Protein AF-A0A1K2HVH7-F1 (afdb_monomer)

Secondary structure (DSSP, 8-state):
--------------PPP--------------PPPHHHHHHHHHHHHHHHH--S--HHHHHHHHHHHHHHHHHHHS----PPP-SS---HHHHHHHTT--

Radius of gyration: 31.7 Å; Cα contacts (8 Å, |Δi|>4): 24; chains: 1; bounding box: 49×27×110 Å

Organism: NCBI:txid665118

pLDDT: mean 72.26, std 19.87, range [36.44, 96.69]

Structure (mmCIF, N/CA/C/O backbone):
data_AF-A0A1K2HVH7-F1
#
_entry.id   AF-A0A1K2HVH7-F1
#
loop_
_atom_site.group_PDB
_atom_site.id
_atom_site.type_symbol
_atom_site.label_atom_id
_atom_site.label_alt_id
_atom_site.label_comp_id
_atom_site.label_asym_id
_atom_site.label_entity_id
_atom_site.label_seq_id
_atom_site.pdbx_PDB_ins_code
_atom_site.Cartn_x
_atom_site.Cartn_y
_atom_site.Cartn_z
_atom_site.occupancy
_atom_site.B_iso_or_equiv
_atom_site.auth_seq_id
_atom_site.auth_comp_id
_atom_site.auth_asym_id
_atom_site.auth_atom_id
_atom_site.pdbx_PDB_model_num
ATOM 1 N N . MET A 1 1 ? 28.185 2.538 -91.990 1.00 44.97 1 MET A N 1
ATOM 2 C CA . MET A 1 1 ? 28.433 3.990 -92.095 1.00 44.97 1 MET A CA 1
ATOM 3 C C . MET A 1 1 ? 28.204 4.612 -90.732 1.00 44.97 1 MET A C 1
ATOM 5 O O . MET A 1 1 ? 27.237 4.254 -90.075 1.00 44.97 1 MET A O 1
ATOM 9 N N . GLN A 1 2 ? 29.152 5.431 -90.290 1.00 40.34 2 GLN A N 1
ATOM 10 C CA . GLN A 1 2 ? 29.160 6.118 -89.000 1.00 40.34 2 GLN A CA 1
ATOM 11 C C . GLN A 1 2 ? 28.231 7.340 -89.030 1.00 40.34 2 GLN A C 1
ATOM 13 O O . GLN A 1 2 ? 28.162 8.009 -90.057 1.00 40.34 2 GLN A O 1
ATOM 18 N N . ALA A 1 3 ? 27.620 7.669 -87.891 1.00 41.94 3 ALA A N 1
ATOM 19 C CA . ALA A 1 3 ? 27.423 9.050 -87.448 1.00 41.94 3 ALA A CA 1
ATOM 20 C C . ALA A 1 3 ? 27.256 9.063 -85.917 1.00 41.94 3 ALA A C 1
ATOM 22 O O . ALA A 1 3 ? 26.271 8.567 -85.377 1.00 41.94 3 ALA A O 1
ATOM 23 N N . GLN A 1 4 ? 28.272 9.592 -85.235 1.00 46.09 4 GLN A N 1
ATOM 24 C CA . GLN A 1 4 ? 28.235 10.033 -83.842 1.00 46.09 4 GLN A CA 1
ATOM 25 C C . GLN A 1 4 ? 27.588 11.422 -83.764 1.00 46.09 4 GLN A C 1
ATOM 27 O O . GLN A 1 4 ? 27.805 12.260 -84.636 1.00 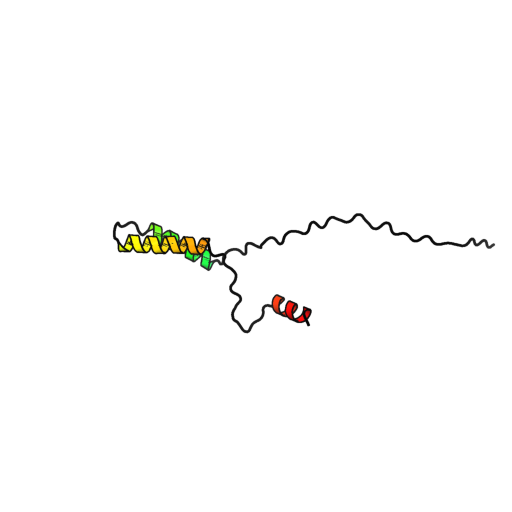46.09 4 GLN A O 1
ATOM 32 N N . THR A 1 5 ? 26.862 11.703 -82.685 1.00 44.91 5 THR A N 1
ATOM 33 C CA . THR A 1 5 ? 26.717 13.058 -82.133 1.00 44.91 5 THR A CA 1
ATOM 34 C C . THR A 1 5 ? 26.715 12.948 -80.612 1.00 44.91 5 THR A C 1
ATOM 36 O O . THR A 1 5 ? 26.253 11.965 -80.038 1.00 44.91 5 THR A O 1
ATOM 39 N N . LEU A 1 6 ? 27.365 13.931 -80.007 1.00 40.91 6 LEU A N 1
ATOM 40 C CA . LEU A 1 6 ? 28.101 13.926 -78.754 1.00 40.91 6 LEU A CA 1
ATOM 41 C C . LEU A 1 6 ? 27.514 15.020 -77.832 1.00 40.91 6 LEU A C 1
ATOM 43 O O . LEU A 1 6 ? 27.109 16.056 -78.352 1.00 40.91 6 LEU A O 1
ATOM 47 N N . LEU A 1 7 ? 27.628 14.831 -76.505 1.00 41.53 7 LEU A N 1
ATOM 48 C CA . LEU A 1 7 ? 27.560 15.843 -75.419 1.00 41.53 7 LEU A CA 1
ATOM 49 C C . LEU A 1 7 ? 26.173 16.472 -75.097 1.00 41.53 7 LEU A C 1
ATOM 51 O O . LEU A 1 7 ? 25.368 16.686 -75.985 1.00 41.53 7 LEU A O 1
ATOM 55 N N . VAL A 1 8 ? 25.804 16.843 -73.860 1.00 36.44 8 VAL A N 1
ATOM 56 C CA . VAL A 1 8 ? 26.522 16.979 -72.577 1.00 36.44 8 VAL A CA 1
ATOM 57 C C . VAL A 1 8 ? 25.527 16.912 -71.397 1.00 36.44 8 VAL A C 1
ATOM 59 O O . VAL A 1 8 ? 24.319 17.023 -71.577 1.00 36.44 8 VAL A O 1
ATOM 62 N N . ALA A 1 9 ? 26.083 16.734 -70.199 1.00 44.34 9 ALA A N 1
ATOM 63 C CA . ALA A 1 9 ? 25.458 16.568 -68.892 1.00 44.34 9 ALA A CA 1
ATOM 64 C C . ALA A 1 9 ? 24.489 17.673 -68.420 1.00 44.34 9 ALA A C 1
ATOM 66 O O . ALA A 1 9 ? 24.633 18.849 -68.747 1.00 44.34 9 ALA A O 1
ATOM 67 N N . GLY A 1 10 ? 23.585 17.265 -67.528 1.00 38.72 10 GLY A N 1
ATOM 68 C CA . GLY A 1 10 ? 22.768 18.123 -66.677 1.00 38.72 10 GLY A CA 1
ATOM 69 C C . GLY A 1 10 ? 22.263 17.328 -65.474 1.00 38.72 10 GLY A C 1
ATOM 70 O O . GLY A 1 10 ? 21.164 16.787 -65.502 1.00 38.72 10 GLY A O 1
ATOM 71 N N . ASP A 1 11 ? 23.110 17.222 -64.452 1.00 42.28 11 ASP A N 1
ATOM 72 C CA . ASP A 1 11 ? 22.747 16.846 -63.084 1.00 42.28 11 ASP A CA 1
ATOM 73 C C . ASP A 1 11 ? 21.671 17.806 -62.560 1.00 42.28 11 ASP A C 1
ATOM 75 O O . ASP A 1 11 ? 21.858 19.021 -62.640 1.00 42.28 11 ASP A O 1
ATOM 79 N N . SER A 1 12 ? 20.581 17.290 -61.990 1.00 47.12 12 SER A N 1
ATOM 80 C CA . SER A 1 12 ? 19.937 17.879 -60.808 1.00 47.12 12 SER A CA 1
ATOM 81 C C . SER A 1 12 ? 18.823 16.980 -60.286 1.00 47.12 12 SER A C 1
ATOM 83 O O . SER A 1 12 ? 17.797 16.743 -60.919 1.00 47.12 12 SER A O 1
ATOM 85 N N . GLN A 1 13 ? 19.090 16.500 -59.081 1.00 43.94 13 GLN A N 1
ATOM 86 C CA . GLN A 1 13 ? 18.228 15.797 -58.151 1.00 43.94 13 GLN A CA 1
ATOM 87 C C . GLN A 1 13 ? 16.810 16.386 -58.073 1.00 43.94 13 GLN A C 1
ATOM 89 O O . GLN A 1 13 ? 16.625 17.547 -57.717 1.00 43.94 13 GLN A O 1
ATOM 94 N N . ALA A 1 14 ? 15.803 15.543 -58.282 1.00 42.81 14 ALA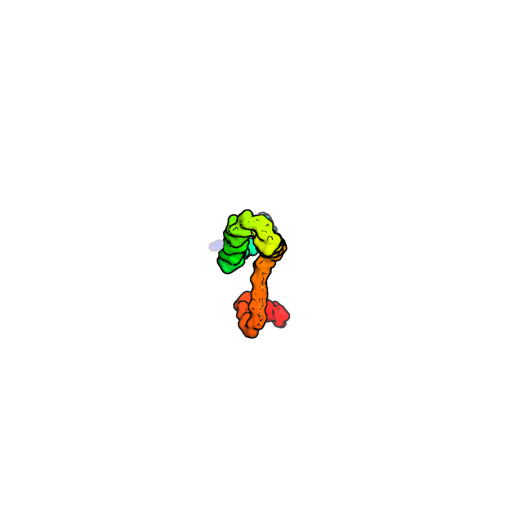 A N 1
ATOM 95 C CA . ALA A 1 14 ? 14.474 15.734 -57.712 1.00 42.81 14 ALA A CA 1
ATOM 96 C C . ALA A 1 14 ? 14.296 14.665 -56.629 1.00 42.81 14 ALA A C 1
ATOM 98 O O . ALA A 1 14 ? 13.742 13.591 -56.863 1.00 42.81 14 ALA A O 1
ATOM 99 N N . SER A 1 15 ? 14.883 14.936 -55.461 1.00 43.81 15 SER A N 1
ATOM 100 C CA . SER A 1 15 ? 14.732 14.109 -54.267 1.00 43.81 15 SER A CA 1
ATOM 101 C C . SER A 1 15 ? 13.265 14.066 -53.848 1.00 43.81 15 SER A C 1
ATOM 103 O O . SER A 1 15 ? 12.569 15.080 -53.815 1.00 43.81 15 SER A O 1
ATOM 105 N N . ALA A 1 16 ? 12.823 12.841 -53.583 1.00 52.91 16 ALA A N 1
ATOM 106 C CA . ALA A 1 16 ? 11.480 12.430 -53.220 1.00 52.91 16 ALA A CA 1
ATOM 107 C C . ALA A 1 16 ? 10.848 13.278 -52.097 1.00 52.91 16 ALA A C 1
AT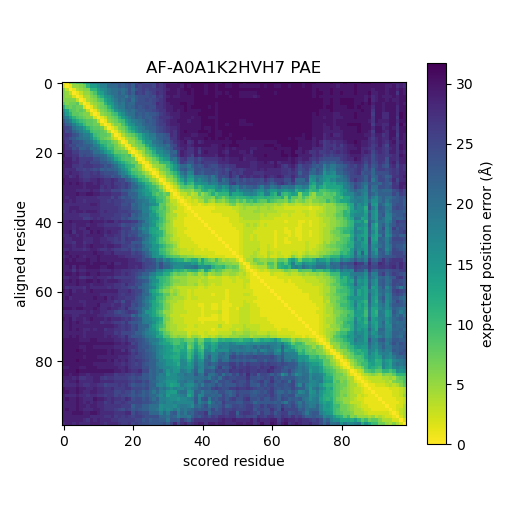OM 109 O O . ALA A 1 16 ? 11.568 13.804 -51.246 1.00 52.91 16 ALA A O 1
ATOM 110 N N . PRO A 1 17 ? 9.505 13.370 -52.043 1.00 44.72 17 PRO A N 1
ATOM 111 C CA . PRO A 1 17 ? 8.823 14.059 -50.958 1.00 44.72 1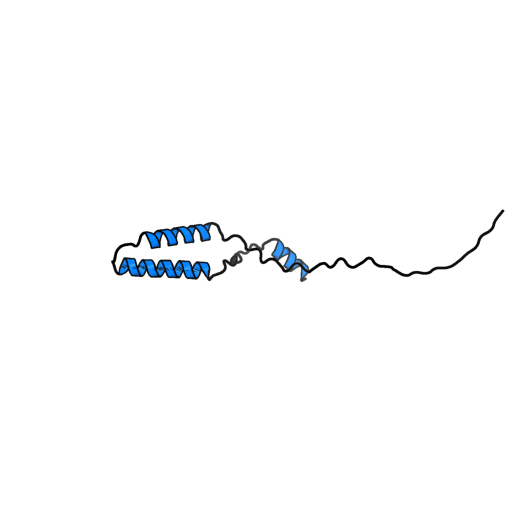7 PRO A CA 1
ATOM 112 C C . PRO A 1 17 ? 9.176 13.402 -49.621 1.00 44.72 17 PRO A C 1
ATOM 114 O O . PRO A 1 17 ? 8.923 12.215 -49.413 1.00 44.72 17 PRO A O 1
ATOM 117 N N . GLU A 1 18 ? 9.761 14.199 -48.724 1.00 43.97 18 GLU A N 1
ATOM 118 C CA . GLU A 1 18 ? 9.992 13.868 -47.323 1.00 43.97 18 GLU A CA 1
ATOM 119 C C . GLU A 1 18 ? 8.704 13.327 -46.704 1.00 43.97 18 GLU A C 1
ATOM 121 O O . GLU A 1 18 ? 7.765 14.054 -46.363 1.00 43.97 18 GLU A O 1
ATOM 126 N N . THR A 1 19 ? 8.670 12.008 -46.545 1.00 50.50 19 THR A N 1
ATOM 127 C CA . THR A 1 19 ? 7.786 11.341 -45.604 1.00 50.50 19 THR A CA 1
ATOM 128 C C . THR A 1 19 ? 8.024 12.004 -44.256 1.00 50.50 19 THR A C 1
ATOM 130 O O . THR A 1 19 ? 9.090 11.845 -43.662 1.00 50.50 19 THR A O 1
ATOM 133 N N . ARG A 1 20 ? 7.039 12.773 -43.786 1.00 47.22 20 ARG A N 1
ATOM 134 C CA . ARG A 1 20 ? 6.982 13.283 -42.419 1.00 47.22 20 ARG A CA 1
ATOM 135 C C . ARG A 1 20 ? 7.061 12.085 -41.476 1.00 47.22 20 ARG A C 1
ATOM 137 O O . ARG A 1 20 ? 6.040 11.499 -41.127 1.00 47.22 20 ARG A O 1
ATOM 144 N N . GLN A 1 21 ? 8.269 11.712 -41.059 1.00 51.47 21 GLN A N 1
ATOM 145 C CA . GLN A 1 21 ? 8.464 10.962 -39.830 1.00 51.47 21 GLN A CA 1
ATOM 146 C C . GLN A 1 21 ? 8.120 11.933 -38.709 1.00 51.47 21 GLN A C 1
ATOM 148 O O . GLN A 1 21 ? 8.972 12.611 -38.141 1.00 51.47 21 GLN A O 1
ATOM 153 N N . SER A 1 22 ? 6.815 12.044 -38.445 1.00 45.31 22 SER A N 1
ATOM 154 C CA . SER A 1 22 ? 6.307 12.433 -37.143 1.00 45.31 22 SER A CA 1
ATOM 155 C C . SER A 1 22 ? 7.097 11.624 -36.131 1.00 45.31 22 SER A C 1
ATOM 157 O O . SER A 1 22 ? 6.926 10.410 -36.046 1.00 45.31 22 SER A O 1
ATOM 159 N N . GLY A 1 23 ? 8.013 12.300 -35.437 1.00 50.47 23 GLY A N 1
ATOM 160 C CA . GLY A 1 23 ? 8.728 11.753 -34.304 1.00 50.47 23 GLY A CA 1
ATOM 161 C C . GLY A 1 23 ? 7.686 11.256 -33.323 1.00 50.47 23 GLY A C 1
ATOM 162 O O . GLY A 1 23 ? 7.069 12.041 -32.601 1.00 50.47 23 GLY A O 1
ATOM 163 N N . SER A 1 24 ? 7.437 9.950 -33.373 1.00 50.78 24 SER A N 1
ATOM 164 C CA . SER A 1 24 ? 6.649 9.233 -32.398 1.00 50.78 24 SER A CA 1
ATOM 165 C C . SER A 1 24 ? 7.248 9.594 -31.054 1.00 50.78 24 SER A C 1
ATOM 167 O O . SER A 1 24 ? 8.383 9.219 -30.752 1.00 50.78 24 SER A O 1
ATOM 169 N N . ARG A 1 25 ? 6.508 10.397 -30.280 1.00 54.50 25 ARG A N 1
ATOM 170 C CA . ARG A 1 25 ? 6.782 10.619 -28.860 1.00 54.50 25 ARG A CA 1
ATOM 171 C C . ARG A 1 25 ? 7.161 9.256 -28.284 1.00 54.50 25 ARG A C 1
ATOM 173 O O . ARG A 1 25 ? 6.455 8.294 -28.602 1.00 54.50 25 ARG A O 1
ATOM 180 N N . PRO A 1 26 ? 8.233 9.136 -27.485 1.00 49.16 26 PRO A N 1
ATOM 181 C CA . PRO A 1 26 ? 8.449 7.903 -26.758 1.00 49.16 26 PRO A CA 1
ATOM 182 C C . PRO A 1 26 ? 7.183 7.693 -25.931 1.00 49.16 26 PRO A C 1
ATOM 184 O O . PRO A 1 26 ? 6.905 8.448 -24.999 1.00 49.16 26 PRO A O 1
ATOM 187 N N . VAL A 1 27 ? 6.357 6.734 -26.356 1.00 55.09 27 VAL A N 1
ATOM 188 C CA . VAL A 1 27 ? 5.321 6.157 -25.517 1.00 55.09 27 VAL A CA 1
ATOM 189 C C . VAL A 1 27 ? 6.107 5.715 -24.303 1.00 55.09 27 VAL A C 1
ATOM 191 O O . VAL A 1 27 ? 6.973 4.847 -24.419 1.00 55.09 27 VAL A O 1
ATOM 194 N N . LEU A 1 28 ? 5.902 6.402 -23.178 1.00 55.44 28 LEU A N 1
ATOM 195 C CA . LEU A 1 28 ? 6.296 5.878 -21.886 1.00 55.44 28 LEU A CA 1
ATOM 196 C C . LEU A 1 28 ? 5.608 4.525 -21.855 1.00 55.44 28 LEU A C 1
ATOM 198 O O . LEU A 1 28 ? 4.387 4.472 -21.739 1.00 55.44 28 LEU A O 1
ATOM 202 N N . GLN A 1 29 ? 6.362 3.463 -22.145 1.00 50.69 29 GLN A N 1
ATOM 203 C CA . GLN A 1 29 ? 5.880 2.110 -21.981 1.00 50.69 29 GLN A CA 1
ATOM 204 C C . GLN A 1 29 ? 5.431 2.091 -20.533 1.00 50.69 29 GLN A C 1
ATOM 206 O O . GLN A 1 29 ? 6.263 2.183 -19.629 1.00 50.69 29 GLN A O 1
ATOM 211 N N . GLU A 1 30 ? 4.117 2.105 -20.327 1.00 56.00 30 GLU A N 1
ATOM 212 C CA . GLU A 1 30 ? 3.500 1.777 -19.059 1.00 56.00 30 GLU A CA 1
ATOM 213 C C . GLU A 1 30 ? 3.905 0.330 -18.838 1.00 56.00 30 GLU A C 1
ATOM 215 O O . GLU A 1 30 ? 3.224 -0.602 -19.260 1.00 56.00 30 GLU A O 1
ATOM 220 N N . THR A 1 31 ? 5.122 0.135 -18.325 1.00 61.28 31 THR A N 1
ATOM 221 C CA . THR A 1 31 ? 5.615 -1.176 -17.955 1.00 61.28 31 THR A CA 1
ATOM 222 C C . THR A 1 31 ? 4.556 -1.712 -17.016 1.00 61.28 31 THR A C 1
ATOM 224 O O . THR A 1 31 ? 4.322 -1.066 -15.985 1.00 61.28 31 THR A O 1
ATOM 227 N N . PRO A 1 32 ? 3.860 -2.802 -1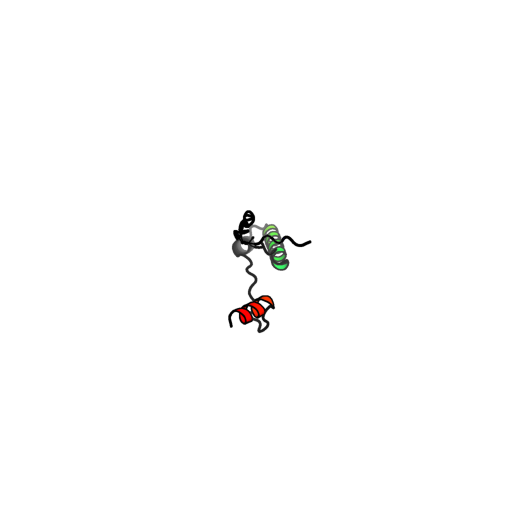7.390 1.00 69.75 32 PRO A N 1
ATOM 228 C CA . PRO A 1 32 ? 2.786 -3.319 -16.571 1.00 69.75 32 PRO A CA 1
ATOM 229 C C . PRO A 1 32 ? 3.349 -3.516 -15.172 1.00 69.75 32 PRO A C 1
ATOM 231 O O . PRO A 1 32 ? 4.460 -4.035 -15.009 1.00 69.75 32 PRO A O 1
ATOM 234 N N . LEU A 1 33 ? 2.620 -2.997 -14.183 1.00 76.88 33 LEU A N 1
ATOM 235 C CA . LEU A 1 33 ? 3.048 -3.040 -12.794 1.00 76.88 33 LEU A CA 1
ATOM 236 C C . LEU A 1 33 ? 3.470 -4.472 -12.445 1.00 76.88 33 LEU A C 1
ATOM 238 O O . LEU A 1 33 ? 2.79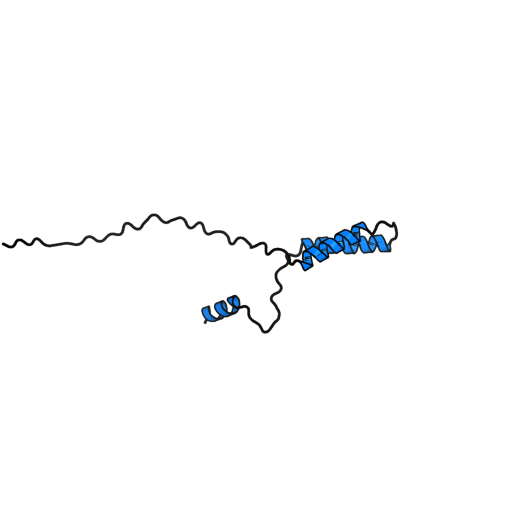4 -5.417 -12.872 1.00 76.88 33 LEU A O 1
ATOM 242 N N . PRO A 1 34 ? 4.566 -4.661 -11.688 1.00 78.94 34 PRO A N 1
ATOM 243 C CA . PRO A 1 34 ? 5.016 -5.994 -11.327 1.00 78.94 34 PRO A CA 1
ATOM 244 C C . PRO A 1 34 ? 3.856 -6.796 -10.720 1.00 78.94 34 PRO A C 1
ATOM 246 O O . PRO A 1 34 ? 3.103 -6.247 -9.912 1.00 78.94 34 PRO A O 1
ATOM 249 N N . PRO A 1 35 ? 3.700 -8.088 -11.050 1.00 79.81 35 PRO A N 1
ATOM 250 C CA . PRO A 1 35 ? 2.572 -8.884 -10.563 1.00 79.81 35 PRO A CA 1
ATOM 251 C C . PRO A 1 35 ? 2.488 -8.887 -9.029 1.00 79.81 35 PRO A C 1
ATOM 253 O O . PRO A 1 35 ? 1.400 -8.830 -8.463 1.00 79.81 35 PRO A O 1
ATOM 256 N N . THR A 1 36 ? 3.637 -8.843 -8.348 1.00 84.44 36 THR A N 1
ATOM 257 C CA . THR A 1 36 ? 3.727 -8.727 -6.888 1.00 84.44 36 THR A CA 1
ATOM 258 C C . THR A 1 36 ? 3.155 -7.412 -6.354 1.00 84.44 36 THR A C 1
ATOM 260 O O . THR A 1 36 ? 2.555 -7.411 -5.284 1.00 84.44 36 THR A O 1
ATOM 263 N N . TYR A 1 37 ? 3.301 -6.301 -7.084 1.00 87.81 37 TYR A N 1
ATOM 264 C CA . TYR A 1 37 ? 2.731 -5.012 -6.685 1.00 87.81 37 TYR A CA 1
ATOM 265 C C . TYR A 1 37 ? 1.202 -5.048 -6.709 1.00 87.81 37 TYR A C 1
ATOM 267 O O . TYR A 1 37 ? 0.556 -4.677 -5.731 1.00 87.81 37 TYR A O 1
ATOM 275 N N . LEU A 1 38 ? 0.626 -5.540 -7.811 1.00 89.06 38 LEU A N 1
ATOM 276 C CA . LEU A 1 38 ? -0.826 -5.657 -7.962 1.00 89.06 38 LEU A CA 1
ATOM 277 C C . LEU A 1 38 ? -1.419 -6.603 -6.912 1.00 89.06 38 LEU A C 1
ATOM 279 O O . LEU A 1 38 ? -2.448 -6.297 -6.315 1.00 89.06 38 LEU A O 1
ATOM 283 N N . LEU A 1 39 ? -0.732 -7.717 -6.642 1.00 92.69 39 LEU A N 1
ATOM 284 C CA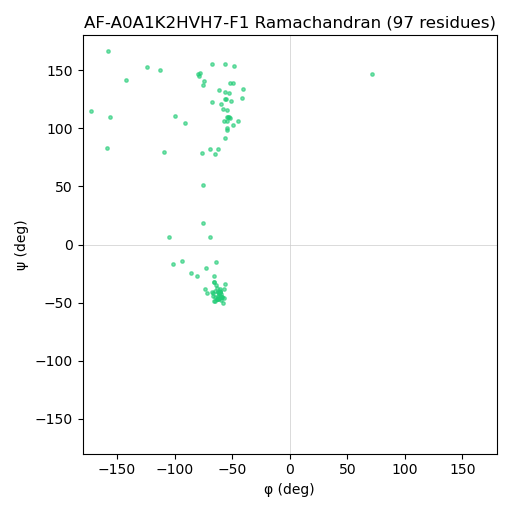 . LEU A 1 39 ? -1.134 -8.676 -5.618 1.00 92.69 39 LEU A CA 1
ATOM 285 C C . LEU A 1 39 ? -1.082 -8.072 -4.207 1.00 92.69 39 LEU A C 1
ATOM 287 O O . LEU A 1 39 ? -2.027 -8.219 -3.435 1.00 92.69 39 LEU A O 1
ATOM 291 N N . ALA A 1 40 ? -0.005 -7.355 -3.873 1.00 92.25 40 ALA A N 1
ATOM 292 C CA . ALA A 1 40 ? 0.108 -6.661 -2.594 1.00 92.25 40 ALA A CA 1
ATOM 293 C C . ALA A 1 40 ? -1.009 -5.621 -2.417 1.00 92.25 40 ALA A C 1
ATOM 295 O O . ALA A 1 40 ? -1.599 -5.529 -1.340 1.00 92.25 40 ALA A O 1
ATOM 296 N N . ARG A 1 41 ? -1.353 -4.888 -3.484 1.00 93.50 41 ARG A N 1
ATOM 297 C CA . ARG A 1 41 ? -2.452 -3.917 -3.472 1.00 93.50 41 ARG A CA 1
ATOM 298 C C . ARG A 1 41 ? -3.799 -4.587 -3.192 1.00 93.50 41 ARG A C 1
ATOM 300 O O . ARG A 1 41 ? -4.516 -4.113 -2.315 1.00 93.50 41 ARG A O 1
ATOM 307 N N . ASP A 1 42 ? -4.116 -5.702 -3.858 1.00 94.88 42 ASP A N 1
ATOM 308 C CA . ASP A 1 42 ? -5.352 -6.465 -3.593 1.00 94.88 42 ASP A CA 1
ATOM 309 C C . ASP A 1 42 ? -5.422 -6.943 -2.136 1.00 94.88 42 ASP A C 1
ATOM 311 O O . ASP A 1 42 ? -6.444 -6.780 -1.466 1.00 94.88 42 ASP A O 1
ATOM 315 N N . HIS A 1 43 ? -4.317 -7.478 -1.606 1.00 96.56 43 HIS A N 1
ATOM 316 C CA . HIS A 1 43 ? -4.254 -7.927 -0.216 1.00 96.56 43 HIS A CA 1
ATOM 317 C C . HIS A 1 43 ? -4.521 -6.794 0.780 1.00 96.56 43 HIS A C 1
ATOM 319 O O . HIS A 1 43 ? -5.264 -6.995 1.742 1.00 96.56 43 HIS A O 1
ATOM 325 N N . LEU A 1 44 ? -3.978 -5.601 0.534 1.00 96.06 44 LEU A N 1
ATOM 326 C CA . LEU A 1 44 ? -4.230 -4.419 1.358 1.00 96.06 44 LEU A CA 1
ATOM 327 C C . LEU A 1 44 ? -5.689 -3.954 1.258 1.00 96.06 44 LEU A C 1
ATOM 329 O O . LEU A 1 44 ? -6.321 -3.705 2.282 1.00 96.06 44 LEU A O 1
ATOM 333 N N . GLN A 1 45 ? -6.260 -3.903 0.052 1.00 95.12 45 GLN A N 1
ATOM 334 C CA . GLN A 1 45 ? -7.672 -3.546 -0.144 1.00 95.12 45 GLN A CA 1
ATOM 335 C C . GLN A 1 45 ? -8.604 -4.515 0.592 1.00 95.12 45 GLN A C 1
ATOM 337 O O . GLN A 1 45 ? -9.552 -4.104 1.266 1.00 95.12 45 GLN A O 1
ATOM 342 N N . ARG A 1 46 ? -8.297 -5.812 0.523 1.00 94.81 46 ARG A N 1
ATOM 343 C CA . ARG A 1 46 ? -9.028 -6.847 1.251 1.00 94.81 46 ARG A CA 1
ATOM 344 C C . ARG A 1 46 ? -8.904 -6.667 2.760 1.00 94.81 46 ARG A C 1
ATOM 346 O O . ARG A 1 46 ? -9.927 -6.698 3.441 1.00 94.81 46 ARG A O 1
ATOM 353 N N . ALA A 1 47 ? -7.698 -6.434 3.273 1.00 93.94 47 ALA A N 1
ATOM 354 C CA . ALA A 1 47 ? -7.471 -6.207 4.697 1.00 93.94 47 ALA A CA 1
ATOM 355 C C . ALA A 1 47 ? -8.268 -4.997 5.214 1.00 93.94 47 ALA A C 1
ATOM 357 O O . ALA A 1 47 ? -8.976 -5.121 6.209 1.00 93.94 47 ALA A O 1
ATOM 358 N N . ALA A 1 48 ? -8.262 -3.870 4.491 1.00 92.06 48 ALA A N 1
ATOM 359 C CA . ALA A 1 48 ? -9.061 -2.696 4.851 1.00 92.06 48 ALA A CA 1
ATOM 360 C C . ALA A 1 48 ? -10.566 -3.010 4.948 1.00 92.06 48 ALA A C 1
ATOM 362 O O . ALA A 1 48 ? -11.237 -2.536 5.860 1.00 92.06 48 ALA A O 1
ATOM 363 N N . SER A 1 49 ? -11.095 -3.854 4.053 1.00 90.19 49 SER A N 1
ATOM 364 C CA . SER A 1 49 ? -12.515 -4.251 4.056 1.00 90.19 49 SER A CA 1
ATOM 365 C C . SER A 1 49 ? -12.916 -5.212 5.189 1.00 90.19 49 SER A C 1
ATOM 367 O O . SER A 1 49 ? -14.106 -5.348 5.501 1.00 90.19 49 SER A O 1
ATOM 369 N N . MET A 1 50 ? -11.934 -5.902 5.779 1.00 90.75 50 MET A N 1
ATOM 370 C CA . MET A 1 50 ? -12.115 -6.822 6.907 1.00 90.75 50 MET A CA 1
ATOM 371 C C . MET A 1 50 ? -12.085 -6.096 8.255 1.00 90.75 50 MET A C 1
ATOM 373 O O . MET A 1 50 ? -12.695 -6.574 9.206 1.00 90.75 50 MET A O 1
ATOM 377 N N . LEU A 1 51 ? -11.438 -4.929 8.330 1.00 90.81 51 LEU A N 1
ATOM 378 C CA . LEU A 1 51 ? -11.409 -4.072 9.517 1.00 90.81 51 LEU A CA 1
ATOM 379 C C . LEU A 1 51 ? -12.746 -3.327 9.659 1.00 90.81 51 LEU A C 1
ATOM 381 O O . LEU A 1 51 ? -12.888 -2.171 9.253 1.00 90.81 51 LEU A O 1
ATOM 385 N N . ARG A 1 52 ? -13.754 -4.045 10.169 1.00 78.44 52 ARG A N 1
ATOM 386 C CA . ARG A 1 52 ? -15.135 -3.564 10.350 1.00 78.44 52 ARG A CA 1
ATOM 387 C C . ARG A 1 52 ? -15.477 -3.166 11.785 1.00 78.44 52 ARG A C 1
ATOM 389 O O . ARG A 1 52 ? -16.478 -2.482 11.971 1.00 78.44 52 ARG A O 1
ATOM 396 N N . ASP A 1 53 ? -14.682 -3.585 12.762 1.00 77.38 53 ASP A N 1
ATOM 397 C CA . ASP A 1 53 ? -14.959 -3.337 14.177 1.00 77.38 53 ASP A CA 1
ATOM 398 C C . ASP A 1 53 ? -14.587 -1.902 14.589 1.00 77.38 53 ASP A C 1
ATOM 400 O O . ASP A 1 53 ? -13.601 -1.338 14.112 1.00 77.38 53 ASP A O 1
ATOM 404 N N . GLU A 1 54 ? -15.364 -1.312 15.506 1.00 79.06 54 GLU A N 1
ATOM 405 C CA . GLU A 1 54 ? -15.166 0.048 16.052 1.00 79.06 54 GLU A CA 1
ATOM 406 C C . GLU A 1 54 ? -14.009 0.144 17.067 1.00 79.06 54 GLU A C 1
ATOM 408 O O . GLU A 1 54 ? -13.921 1.085 17.858 1.00 79.06 54 GLU A O 1
ATOM 413 N N . ASP A 1 55 ? -13.105 -0.833 17.071 1.00 92.00 55 ASP A N 1
ATOM 414 C CA . ASP A 1 55 ? -11.937 -0.809 17.938 1.00 92.00 55 ASP A CA 1
ATOM 415 C C . ASP A 1 55 ? -10.898 0.215 17.415 1.00 92.00 55 ASP A C 1
ATOM 417 O O . ASP A 1 55 ? -10.676 0.366 16.208 1.00 92.00 55 ASP A O 1
ATOM 421 N N . ILE A 1 56 ? -10.248 0.940 18.335 1.00 89.25 56 ILE A N 1
ATOM 422 C CA . ILE A 1 56 ? -9.267 1.992 18.008 1.00 89.25 56 ILE A CA 1
ATOM 423 C C . ILE A 1 56 ? -8.070 1.434 17.222 1.00 89.25 56 ILE A C 1
ATOM 425 O O . ILE A 1 56 ? -7.588 2.089 16.299 1.00 89.25 56 ILE A O 1
ATOM 429 N N . HIS A 1 57 ? -7.591 0.237 17.553 1.00 90.56 57 HIS A N 1
ATOM 430 C CA . HIS A 1 57 ? -6.527 -0.449 16.825 1.00 90.56 57 HIS A CA 1
ATOM 431 C C . HIS A 1 57 ? -6.966 -0.866 15.418 1.00 90.56 57 HIS A C 1
ATOM 433 O O . HIS A 1 57 ? -6.196 -0.677 14.478 1.00 90.56 57 HIS A O 1
ATOM 439 N N . SER A 1 58 ? -8.193 -1.360 15.238 1.00 93.12 58 SER A N 1
ATOM 440 C CA . SER A 1 58 ? -8.760 -1.658 13.916 1.00 93.12 58 SER A CA 1
ATOM 441 C C . SER A 1 58 ? -8.863 -0.400 13.054 1.00 93.12 58 SER A C 1
ATOM 443 O O . SER A 1 58 ? -8.476 -0.419 11.883 1.00 93.12 58 SER A O 1
ATOM 445 N N . LEU A 1 59 ? -9.289 0.726 13.636 1.00 93.31 59 LEU A N 1
ATOM 446 C CA . LEU A 1 59 ? -9.317 2.019 12.950 1.00 93.31 59 LEU A CA 1
ATOM 447 C C . LEU A 1 59 ? -7.910 2.493 12.559 1.00 93.31 59 LEU A C 1
ATOM 449 O O . LEU A 1 59 ? -7.692 2.902 11.417 1.00 93.31 59 LEU A O 1
ATOM 453 N N . GLN A 1 60 ? -6.954 2.424 13.487 1.00 94.62 60 GLN A N 1
ATOM 454 C CA . GLN A 1 60 ? -5.556 2.787 13.237 1.00 94.62 60 GLN A CA 1
ATOM 455 C C . GLN A 1 60 ? -4.942 1.923 12.133 1.00 94.62 60 GLN A C 1
ATOM 457 O O . GLN A 1 60 ? -4.291 2.440 11.225 1.00 94.62 60 GLN A O 1
ATOM 462 N N . LEU A 1 61 ? -5.173 0.611 12.179 1.00 95.62 61 LEU A N 1
ATOM 463 C CA . LEU A 1 61 ? -4.660 -0.312 11.179 1.00 95.62 61 LEU A CA 1
ATOM 464 C C . LEU A 1 61 ? -5.280 -0.039 9.805 1.00 95.62 61 LEU A C 1
ATOM 466 O O . LEU A 1 61 ? -4.562 -0.030 8.805 1.00 95.62 61 LEU A O 1
ATOM 470 N N . ARG A 1 62 ? -6.580 0.276 9.752 1.00 95.12 62 ARG A N 1
ATOM 471 C CA . ARG A 1 62 ? -7.251 0.670 8.510 1.00 95.12 62 ARG A CA 1
ATOM 472 C C . ARG A 1 62 ? -6.619 1.929 7.913 1.00 95.12 62 ARG A C 1
ATOM 474 O O . ARG A 1 62 ? -6.291 1.925 6.732 1.00 95.12 62 ARG A O 1
ATOM 481 N N . GLN A 1 63 ? -6.353 2.949 8.730 1.00 95.25 63 GLN A N 1
ATOM 482 C CA . GLN A 1 63 ? -5.683 4.180 8.287 1.00 95.25 63 GLN A CA 1
ATOM 483 C C . GLN A 1 63 ? -4.270 3.922 7.733 1.00 95.25 63 GLN A C 1
ATOM 485 O O . GLN A 1 63 ? -3.884 4.506 6.719 1.00 95.25 63 GLN A O 1
ATOM 490 N N . ILE A 1 64 ? -3.490 3.038 8.369 1.00 96.31 64 ILE A N 1
ATOM 491 C CA . ILE A 1 64 ? -2.151 2.651 7.887 1.00 96.31 64 ILE A CA 1
ATOM 492 C C . ILE A 1 64 ? -2.246 1.977 6.513 1.00 96.31 64 ILE A C 1
ATOM 494 O O . ILE A 1 64 ? -1.462 2.284 5.609 1.00 96.31 64 ILE A O 1
ATOM 498 N N . ILE A 1 65 ? -3.206 1.068 6.347 1.00 96.69 65 ILE A N 1
ATOM 499 C CA . ILE A 1 65 ? -3.426 0.339 5.096 1.00 96.69 65 ILE A CA 1
ATOM 500 C C . ILE A 1 65 ? -3.864 1.296 3.983 1.00 96.69 65 ILE A C 1
ATOM 502 O O . ILE A 1 65 ? -3.273 1.280 2.905 1.00 96.69 65 ILE A O 1
ATOM 506 N N . GLU A 1 66 ? -4.840 2.165 4.243 1.00 95.81 66 GLU A N 1
ATOM 507 C CA . GLU A 1 66 ? -5.329 3.165 3.284 1.00 95.81 66 GLU A CA 1
ATOM 508 C C . GLU A 1 66 ? -4.203 4.084 2.805 1.00 95.81 66 GLU A C 1
ATOM 510 O O . GLU A 1 66 ? -4.019 4.274 1.600 1.00 95.81 66 GLU A O 1
ATOM 515 N N . ARG A 1 67 ? -3.384 4.587 3.737 1.00 96.62 67 ARG A N 1
ATOM 516 C CA . ARG A 1 67 ? -2.221 5.413 3.401 1.00 96.62 67 ARG A CA 1
ATOM 517 C C . ARG A 1 67 ? -1.193 4.647 2.573 1.00 96.62 67 ARG A C 1
ATOM 519 O O . ARG A 1 67 ? -0.578 5.220 1.681 1.00 96.62 67 ARG A O 1
ATOM 526 N N . THR A 1 68 ? -0.998 3.362 2.852 1.00 95.25 68 THR A N 1
ATOM 527 C CA . THR A 1 68 ? -0.068 2.521 2.088 1.00 95.25 68 THR A CA 1
ATOM 528 C C . THR A 1 68 ? -0.562 2.317 0.657 1.00 95.25 68 THR A C 1
ATOM 530 O O . THR A 1 68 ? 0.235 2.433 -0.268 1.00 95.25 68 THR A O 1
ATO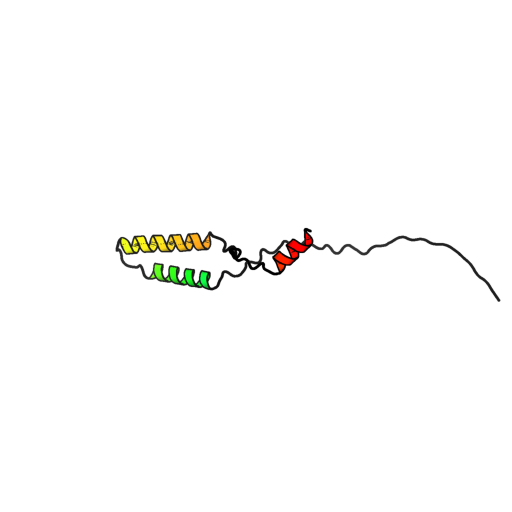M 533 N N . ILE A 1 69 ? -1.865 2.092 0.452 1.00 94.31 69 ILE A N 1
ATOM 534 C CA . ILE A 1 69 ? -2.469 2.006 -0.889 1.00 94.31 69 ILE A CA 1
ATOM 535 C C . ILE A 1 69 ? -2.282 3.328 -1.648 1.00 94.31 69 ILE A C 1
ATOM 537 O O . ILE A 1 69 ? -1.876 3.302 -2.805 1.00 94.31 69 ILE A O 1
ATOM 541 N N . GLN A 1 70 ? -2.511 4.474 -0.997 1.00 94.19 70 GLN A N 1
ATOM 542 C CA . GLN A 1 70 ? -2.264 5.789 -1.607 1.00 94.19 70 GLN A CA 1
ATOM 543 C C . GLN A 1 70 ? -0.798 5.964 -2.011 1.00 94.19 70 GLN A C 1
ATOM 545 O O . GLN A 1 70 ? -0.517 6.321 -3.149 1.00 94.19 70 GLN A O 1
ATOM 550 N N . LEU A 1 71 ? 0.144 5.644 -1.119 1.00 91.88 71 LEU A N 1
ATOM 551 C CA . LEU A 1 71 ? 1.575 5.724 -1.423 1.00 91.88 71 LEU A CA 1
ATOM 552 C C . LEU A 1 71 ? 1.966 4.817 -2.587 1.00 91.88 71 LEU A C 1
ATOM 554 O O . LEU A 1 71 ? 2.767 5.218 -3.427 1.00 91.88 71 LEU A O 1
ATOM 558 N N . MET A 1 72 ? 1.411 3.608 -2.633 1.00 90.12 72 MET A N 1
ATOM 559 C CA . MET A 1 72 ? 1.596 2.678 -3.740 1.00 90.12 72 MET A CA 1
ATOM 560 C C . MET A 1 72 ? 1.127 3.316 -5.055 1.00 90.12 72 MET A C 1
ATOM 562 O O . MET A 1 72 ? 1.905 3.360 -6.006 1.00 90.12 72 MET A O 1
ATOM 566 N N . ASP A 1 73 ? -0.084 3.878 -5.084 1.00 87.88 73 ASP A N 1
ATOM 567 C CA . ASP A 1 73 ? -0.662 4.512 -6.277 1.00 87.88 73 ASP A CA 1
ATOM 568 C C . ASP A 1 73 ? 0.108 5.782 -6.711 1.00 87.88 73 ASP A C 1
ATOM 570 O O . ASP A 1 73 ? 0.224 6.061 -7.905 1.00 87.88 73 ASP A O 1
ATOM 574 N N . GLU A 1 74 ? 0.677 6.532 -5.762 1.00 85.56 74 GLU A N 1
ATOM 575 C CA . GLU A 1 74 ? 1.458 7.754 -6.007 1.00 85.56 74 GLU A CA 1
ATOM 576 C C . GLU A 1 74 ? 2.912 7.490 -6.424 1.00 85.56 74 GLU A C 1
ATOM 578 O O . GLU A 1 74 ? 3.517 8.323 -7.106 1.00 85.56 74 GLU A O 1
ATOM 583 N N . THR A 1 75 ? 3.508 6.362 -6.017 1.00 73.25 75 THR A N 1
ATOM 584 C CA . THR A 1 75 ? 4.896 6.039 -6.370 1.00 73.25 75 THR A CA 1
ATOM 585 C C . THR A 1 75 ? 4.953 5.231 -7.664 1.00 73.25 75 THR A C 1
ATOM 587 O O . THR A 1 75 ? 4.710 4.019 -7.651 1.00 73.25 75 THR A O 1
ATOM 590 N N . PRO A 1 76 ? 5.345 5.848 -8.804 1.00 64.06 76 PRO A N 1
ATOM 591 C CA . PRO A 1 76 ? 5.564 5.088 -10.021 1.00 64.06 76 PRO A CA 1
ATOM 592 C C . PRO A 1 76 ? 6.597 4.006 -9.722 1.00 64.06 76 PRO A C 1
ATOM 594 O O . PRO A 1 76 ? 7.695 4.299 -9.235 1.00 64.06 76 PRO A O 1
ATOM 597 N N . HIS A 1 77 ? 6.230 2.756 -10.007 1.00 63.94 77 HIS A N 1
ATOM 598 C CA . HIS A 1 77 ? 7.116 1.602 -9.925 1.00 63.94 77 HIS A CA 1
ATOM 599 C C . HIS A 1 77 ? 8.218 1.754 -10.962 1.00 63.94 77 HIS A C 1
ATOM 601 O O . HIS A 1 77 ? 8.190 1.166 -12.040 1.00 63.94 77 HIS A O 1
ATOM 607 N N . ARG A 1 78 ? 9.204 2.593 -10.650 1.00 60.84 78 ARG A N 1
ATOM 608 C CA . ARG A 1 78 ? 10.421 2.666 -11.430 1.00 60.84 78 ARG A CA 1
ATOM 609 C C . ARG A 1 78 ? 11.119 1.333 -11.200 1.00 60.84 78 ARG A C 1
ATOM 611 O O . ARG A 1 78 ? 11.373 1.014 -10.035 1.00 60.84 78 ARG A O 1
ATOM 618 N N . PRO A 1 79 ? 11.420 0.552 -12.250 1.00 58.06 79 PRO A N 1
ATOM 619 C CA . PRO A 1 79 ? 12.239 -0.633 -12.083 1.00 58.06 79 PRO A CA 1
ATOM 620 C C . PRO A 1 79 ? 13.525 -0.184 -11.392 1.00 58.06 79 PRO A C 1
ATOM 622 O O . PRO A 1 79 ? 14.308 0.593 -11.947 1.00 58.06 79 PRO A O 1
ATOM 625 N N . GLN A 1 80 ? 13.678 -0.577 -10.126 1.00 61.41 80 GLN A N 1
ATOM 626 C CA . GLN A 1 80 ? 14.893 -0.328 -9.370 1.00 61.41 80 GLN A CA 1
ATOM 627 C C . GLN A 1 80 ? 15.991 -0.999 -10.179 1.00 61.41 80 GLN A C 1
ATOM 629 O O . GLN A 1 80 ? 15.928 -2.211 -10.401 1.00 61.41 80 GLN A O 1
ATOM 634 N N . ARG A 1 81 ? 16.953 -0.215 -10.687 1.00 61.00 81 ARG A N 1
ATOM 635 C CA . ARG A 1 81 ? 18.096 -0.817 -11.368 1.00 61.00 81 ARG A CA 1
ATOM 636 C C . ARG A 1 81 ? 18.714 -1.801 -10.379 1.00 61.00 81 ARG A C 1
ATOM 638 O O . ARG A 1 81 ? 19.007 -1.385 -9.252 1.00 61.00 81 ARG A O 1
ATOM 645 N N . PRO A 1 82 ? 18.868 -3.075 -10.764 1.00 59.94 82 PRO A N 1
ATOM 646 C CA . PRO A 1 82 ? 19.518 -4.040 -9.907 1.00 59.94 82 PRO A CA 1
ATOM 647 C C . PRO A 1 82 ? 20.863 -3.450 -9.452 1.00 59.94 82 PRO A C 1
ATOM 649 O O . PRO A 1 82 ? 21.671 -3.051 -10.290 1.00 59.94 82 PRO A O 1
ATOM 652 N N . ARG A 1 83 ? 21.108 -3.341 -8.138 1.00 61.66 83 ARG A N 1
ATOM 653 C CA . ARG A 1 83 ? 22.432 -2.984 -7.585 1.00 61.66 83 ARG A CA 1
ATOM 654 C C . ARG A 1 83 ? 23.371 -4.191 -7.692 1.00 61.66 83 ARG A C 1
ATOM 656 O O . ARG A 1 83 ? 23.950 -4.637 -6.707 1.00 61.66 83 ARG A O 1
ATOM 663 N N . ASN A 1 84 ? 23.453 -4.764 -8.884 1.00 67.81 84 ASN A N 1
ATOM 664 C CA . ASN A 1 84 ? 24.132 -6.015 -9.163 1.00 67.81 84 ASN A CA 1
ATOM 665 C C . ASN A 1 84 ? 25.341 -5.683 -10.033 1.00 67.81 84 ASN A C 1
ATOM 667 O O . ASN A 1 84 ? 25.264 -4.804 -10.886 1.00 67.81 84 ASN A O 1
ATOM 671 N N . ASN A 1 85 ? 26.411 -6.468 -9.924 1.00 76.56 85 ASN A N 1
ATOM 672 C CA . ASN A 1 85 ? 27.549 -6.394 -10.853 1.00 76.56 85 ASN A CA 1
ATOM 673 C C . ASN A 1 85 ? 27.205 -6.896 -12.271 1.00 76.56 85 ASN A C 1
ATOM 675 O O . ASN A 1 85 ? 28.088 -7.061 -13.107 1.00 76.56 85 ASN A O 1
ATOM 679 N N . VAL A 1 86 ? 25.932 -7.197 -12.531 1.00 75.94 86 VAL A N 1
ATOM 680 C CA . VAL A 1 86 ? 25.441 -7.685 -13.813 1.00 75.94 86 VAL A CA 1
ATOM 681 C C . VAL A 1 86 ? 24.833 -6.503 -14.547 1.00 75.94 86 VAL A C 1
ATOM 683 O O . VAL A 1 86 ? 23.794 -5.981 -14.142 1.00 75.94 86 VAL A O 1
ATOM 686 N N . LEU A 1 87 ? 25.500 -6.083 -15.617 1.00 78.50 87 LEU A N 1
ATOM 687 C CA . LEU A 1 87 ? 24.955 -5.117 -16.559 1.00 78.50 87 LEU A CA 1
ATOM 688 C C . LEU A 1 87 ? 23.921 -5.812 -17.440 1.00 78.50 87 LEU A C 1
ATOM 690 O O . LEU A 1 87 ? 24.147 -6.925 -17.919 1.00 78.50 87 LEU A O 1
ATOM 694 N N . ASP A 1 88 ? 22.797 -5.143 -17.680 1.00 82.62 88 ASP A N 1
ATOM 695 C CA . ASP A 1 88 ? 21.926 -5.549 -18.772 1.00 82.62 88 ASP A CA 1
ATOM 696 C C . ASP A 1 88 ? 22.620 -5.293 -20.122 1.00 82.62 88 ASP A C 1
ATOM 698 O O . ASP A 1 88 ? 23.525 -4.458 -20.249 1.00 82.62 88 ASP A O 1
ATOM 702 N N . PHE A 1 89 ? 22.198 -6.043 -21.136 1.00 83.25 89 PHE A N 1
ATOM 703 C CA . PHE A 1 89 ? 22.857 -6.049 -22.437 1.00 83.25 89 PHE A CA 1
ATOM 704 C C . PHE A 1 89 ? 22.750 -4.703 -23.170 1.00 83.25 89 PHE A C 1
ATOM 706 O O . PHE A 1 89 ? 23.686 -4.303 -23.863 1.00 83.25 89 PHE A O 1
ATOM 713 N N . GLU A 1 90 ? 21.654 -3.965 -22.986 1.00 82.62 90 GLU A N 1
ATOM 714 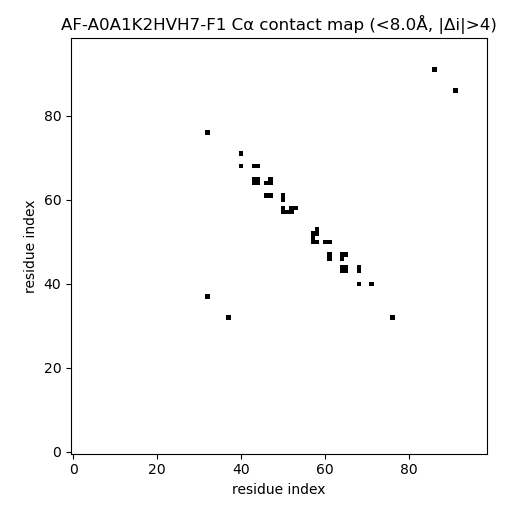C CA . GLU A 1 90 ? 21.466 -2.652 -23.609 1.00 82.62 90 GLU A CA 1
ATOM 715 C C . GLU A 1 90 ? 22.379 -1.600 -22.966 1.00 82.62 90 GLU A C 1
ATOM 717 O O . GLU A 1 90 ? 23.037 -0.834 -23.674 1.00 82.62 90 GLU A O 1
ATOM 722 N N . THR A 1 91 ? 22.513 -1.617 -21.638 1.00 83.00 91 THR A N 1
ATOM 723 C CA . THR A 1 91 ? 23.453 -0.759 -20.903 1.00 83.00 91 THR A CA 1
ATOM 724 C C . THR A 1 91 ? 24.902 -1.058 -21.294 1.00 83.00 91 THR A C 1
ATOM 726 O O . THR A 1 91 ? 25.678 -0.128 -21.515 1.00 83.00 91 THR A O 1
ATOM 729 N N . PHE A 1 92 ? 25.269 -2.332 -21.461 1.00 84.38 92 PHE A N 1
ATOM 730 C CA . PHE A 1 92 ? 26.595 -2.716 -21.956 1.00 84.38 92 PHE A CA 1
ATOM 731 C C . PHE A 1 92 ? 26.871 -2.165 -23.368 1.00 84.38 92 PHE A C 1
ATOM 733 O O . PHE A 1 92 ? 27.917 -1.562 -23.612 1.00 84.38 92 PHE A O 1
ATOM 740 N N . ARG A 1 93 ? 25.908 -2.285 -24.293 1.00 86.06 93 ARG A N 1
ATOM 741 C CA . ARG A 1 93 ? 26.025 -1.728 -25.655 1.00 86.06 93 ARG A CA 1
ATOM 742 C C . ARG A 1 93 ? 26.064 -0.201 -25.696 1.00 86.06 93 ARG A C 1
ATOM 744 O O . ARG A 1 93 ? 26.556 0.362 -26.673 1.00 86.06 93 ARG A O 1
ATOM 751 N N . ALA A 1 94 ? 25.474 0.474 -24.714 1.00 85.06 94 ALA A N 1
ATOM 752 C CA . ALA A 1 94 ? 25.522 1.928 -24.606 1.00 85.06 94 ALA A CA 1
ATOM 753 C C . ALA A 1 94 ? 26.901 2.413 -24.140 1.00 85.06 94 ALA A C 1
ATOM 755 O O . ALA A 1 94 ? 27.397 3.402 -24.669 1.00 85.06 94 ALA A O 1
ATOM 756 N N . LEU A 1 95 ? 27.537 1.692 -23.211 1.00 85.50 95 LEU A N 1
ATOM 757 C CA . LEU A 1 95 ? 28.895 1.999 -22.756 1.00 85.50 95 LEU A CA 1
ATOM 758 C C . LEU A 1 95 ? 29.912 1.894 -23.899 1.00 85.50 95 LEU A C 1
ATOM 760 O O . LEU A 1 95 ? 30.645 2.846 -24.126 1.00 85.50 95 LEU A O 1
ATOM 764 N N . LEU A 1 96 ? 29.859 0.821 -24.696 1.00 82.31 96 LEU A N 1
ATOM 765 C CA . LEU A 1 96 ? 30.745 0.623 -25.856 1.00 82.31 96 LEU A CA 1
ATOM 766 C C . LEU A 1 96 ? 30.574 1.649 -26.991 1.00 82.31 96 LEU A C 1
ATOM 768 O O . LEU A 1 96 ? 31.389 1.685 -27.905 1.00 82.31 96 LEU A O 1
ATOM 772 N N . ARG A 1 97 ? 29.481 2.421 -27.002 1.00 78.12 97 ARG A N 1
ATOM 773 C CA . ARG A 1 97 ? 29.218 3.452 -28.025 1.00 78.12 97 ARG A CA 1
ATOM 774 C C . ARG A 1 97 ? 29.694 4.846 -27.625 1.00 78.12 97 ARG A C 1
ATOM 776 O O . ARG A 1 97 ? 29.698 5.727 -28.477 1.00 78.12 97 ARG A O 1
ATOM 783 N N . ASN A 1 98 ? 30.010 5.036 -26.347 1.00 67.00 98 ASN A N 1
ATOM 784 C CA . ASN A 1 98 ? 30.464 6.304 -25.781 1.00 67.00 98 ASN A CA 1
ATOM 785 C C . ASN A 1 98 ? 31.979 6.304 -25.490 1.00 67.00 98 ASN A C 1
ATOM 787 O O . ASN A 1 98 ? 32.471 7.257 -24.886 1.00 67.00 98 ASN A O 1
ATOM 791 N N . GLU A 1 99 ? 32.681 5.245 -25.899 1.00 52.06 99 GLU A N 1
ATOM 792 C CA . GLU A 1 99 ? 34.141 5.179 -26.053 1.00 52.06 99 GLU A CA 1
ATOM 793 C C . GLU A 1 99 ? 34.525 5.467 -27.510 1.00 52.06 99 GLU A C 1
ATOM 795 O O . GLU A 1 99 ? 35.583 6.102 -27.716 1.00 52.06 99 GLU A O 1
#

Mean predicted aligned error: 18.06 Å

Sequence (99 aa):
MQAQTLLVAGDSQASAPETRQSGSRPVLQETPLPPTYLLARDHLQRAASMLRDEDIHSLQLRQIIERTIQLMDETPHRPQRPRNNVLDFETFRALLRNE

Nearest PDB structures (foldseek):
  8rdj-assembly1_F  TM=4.644E-01  e=9.908E+00  Sinapis alba

Solvent-accessible surface area (backbone atoms only — not comparable to full-atom values): 6709 Å² total; per-residue (Å²): 136,89,84,87,89,80,89,81,90,80,92,77,87,82,77,73,84,79,75,80,75,70,76,73,69,80,71,77,73,77,68,74,73,55,68,68,56,58,50,51,50,51,54,42,57,52,51,44,71,66,52,72,59,94,46,70,66,41,49,52,52,33,52,54,42,53,51,48,52,52,50,54,76,70,47,78,86,65,80,72,74,73,97,52,99,66,75,55,71,68,62,51,58,51,54,72,70,76,111

Foldseek 3Di:
DDDDDDDDDDDDDPDDPDPPPPPDDPPPPLPPPPPVLVVVLVVLVVLLVVLPDPDPVSVVSNVVSVVVNVVSVVDRPDPPPPPDPDDDPVRVVVVVVVD